Protein AF-A0A382KQ34-F1 (afdb_monomer_lite)

pLDDT: mean 84.96, std 14.39, range [39.31, 95.5]

Secondary structure (DSSP, 8-state):
--HHHHHHHHEETTTTEEPEEEEEE-TTSPEEEEEEEEPSS-TTSSEEEEEE-PBPTTT-PBPPHHHHHTTTTTTT--HHHHHHHTT---HHHHS------------

Sequence (107 aa):
MHKLVVEKGQHCSEHKRDEKLYPITIGFGRAGIARVCKLNADPPYDKELIPIYMECTECNLFLGGKEEDFADILDGVCLKCFRESIGQTDIWYDIPPIKTTTKKEVN

Radius of gyration: 20.35 Å; chains: 1; bounding box: 39×21×70 Å

Organism: NCBI:txid408172

Foldseek 3Di:
DDPVLLVVQQQDPVVRDGADKDWDDDDPRDIFIWGWDQCPDDPPVRIDTHTRFQAAPPPRHTEDPVCVVCCVVQVSHHPVVSCVVVVVDDPCVVPPPDPPPPPPPDD

Structure (mmCIF, N/CA/C/O backbone):
data_AF-A0A382KQ34-F1
#
_entry.id   AF-A0A382KQ34-F1
#
loop_
_atom_site.group_PDB
_atom_site.id
_atom_site.type_symbol
_atom_site.label_atom_id
_atom_site.label_alt_id
_atom_site.label_comp_id
_atom_site.label_asym_id
_atom_site.label_entity_id
_atom_site.label_seq_id
_atom_site.pdbx_PDB_ins_code
_atom_site.Cartn_x
_atom_site.Cartn_y
_atom_site.Cartn_z
_atom_site.occupancy
_atom_site.B_iso_or_equiv
_atom_site.auth_seq_id
_atom_site.auth_comp_id
_atom_site.auth_asym_id
_atom_site.auth_atom_id
_atom_site.pdbx_PDB_model_num
ATOM 1 N N . MET A 1 1 ? -4.076 -9.656 -1.817 1.00 73.75 1 MET A N 1
ATOM 2 C CA . MET A 1 1 ? -3.973 -8.434 -2.643 1.00 73.75 1 MET A CA 1
ATOM 3 C C . MET A 1 1 ? -5.309 -8.167 -3.295 1.00 73.75 1 MET A C 1
ATOM 5 O O . MET A 1 1 ? -5.831 -9.055 -3.960 1.00 73.75 1 MET A O 1
ATOM 9 N N . HIS A 1 2 ? -5.858 -6.975 -3.077 1.00 85.12 2 HIS A N 1
ATOM 10 C CA . HIS A 1 2 ? -7.161 -6.579 -3.609 1.00 85.12 2 HIS A CA 1
ATOM 11 C C . HIS A 1 2 ? -7.089 -6.318 -5.120 1.00 85.12 2 HIS A C 1
ATOM 13 O O . HIS A 1 2 ? -6.186 -5.619 -5.584 1.00 85.12 2 HIS A O 1
ATOM 19 N N . LYS A 1 3 ? -8.018 -6.885 -5.902 1.00 88.50 3 LYS A N 1
ATOM 20 C CA . LYS A 1 3 ? -7.964 -6.862 -7.376 1.00 88.50 3 LYS A CA 1
ATOM 21 C C . LYS A 1 3 ? -7.984 -5.438 -7.935 1.00 88.50 3 LYS A C 1
ATOM 23 O O . LYS A 1 3 ? -7.199 -5.131 -8.824 1.00 88.50 3 LYS A O 1
ATOM 28 N N . LEU A 1 4 ? -8.819 -4.565 -7.369 1.00 88.19 4 LEU A N 1
ATOM 29 C CA . LEU A 1 4 ? -8.961 -3.179 -7.828 1.00 88.19 4 LEU A CA 1
ATOM 30 C C . LEU A 1 4 ? -7.673 -2.375 -7.631 1.00 88.19 4 LEU A C 1
ATOM 32 O O . LEU A 1 4 ? -7.317 -1.551 -8.470 1.00 88.19 4 LEU A O 1
ATOM 36 N N . VAL A 1 5 ? -6.959 -2.623 -6.532 1.00 90.94 5 VAL A N 1
ATOM 37 C CA . VAL A 1 5 ? -5.676 -1.968 -6.241 1.00 90.94 5 VAL A CA 1
ATOM 38 C C . VAL A 1 5 ? -4.611 -2.429 -7.228 1.00 90.94 5 VAL A C 1
ATOM 40 O O . VAL A 1 5 ? -3.846 -1.613 -7.730 1.00 90.94 5 VAL A O 1
ATOM 43 N N . VAL A 1 6 ? -4.592 -3.722 -7.557 1.00 91.94 6 VAL A N 1
ATOM 44 C CA . VAL A 1 6 ? -3.662 -4.281 -8.545 1.00 91.94 6 VAL A CA 1
ATOM 45 C C . VAL A 1 6 ? -3.932 -3.714 -9.936 1.00 91.94 6 VAL A C 1
ATOM 47 O O . VAL A 1 6 ? -2.991 -3.292 -10.599 1.00 91.94 6 VAL A O 1
ATOM 50 N N . GLU A 1 7 ? -5.196 -3.644 -10.357 1.00 92.25 7 GLU A N 1
ATOM 51 C CA . GLU A 1 7 ? -5.593 -3.068 -11.648 1.00 92.25 7 GLU A CA 1
ATOM 52 C C . GLU A 1 7 ? -5.196 -1.586 -11.747 1.00 92.25 7 GLU A C 1
ATOM 54 O O . GLU A 1 7 ? -4.570 -1.179 -12.724 1.00 92.25 7 GLU A O 1
ATOM 59 N N . LYS A 1 8 ? -5.467 -0.784 -10.707 1.00 90.69 8 LYS A N 1
ATOM 60 C CA . LYS A 1 8 ? -5.049 0.629 -10.650 1.00 90.69 8 LYS A CA 1
ATOM 61 C C . LYS A 1 8 ? -3.528 0.790 -10.611 1.00 90.69 8 LYS A C 1
ATOM 63 O O . LYS A 1 8 ? -2.980 1.655 -11.288 1.00 90.69 8 LYS A O 1
ATOM 68 N N . GLY A 1 9 ? -2.845 -0.037 -9.823 1.00 91.31 9 GLY A N 1
ATOM 69 C CA . GLY A 1 9 ? -1.395 0.004 -9.658 1.00 91.31 9 GLY A CA 1
ATOM 70 C C . GLY A 1 9 ? -0.635 -0.460 -10.898 1.00 91.31 9 GLY A C 1
ATOM 71 O O . GLY A 1 9 ? 0.488 -0.010 -11.120 1.00 91.31 9 GLY A O 1
ATOM 72 N N . GLN A 1 10 ? -1.237 -1.315 -11.730 1.00 94.50 10 GLN A N 1
ATOM 73 C CA . GLN A 1 10 ? -0.633 -1.817 -12.964 1.00 94.50 10 GLN A CA 1
ATOM 74 C C . GLN A 1 10 ? -0.311 -0.689 -13.952 1.00 94.50 10 GLN A C 1
ATOM 76 O O . GLN A 1 10 ? 0.704 -0.748 -14.652 1.00 94.50 10 GLN A O 1
ATOM 81 N N . HIS A 1 11 ? -1.143 0.350 -13.981 1.00 93.50 11 HIS A N 1
ATOM 82 C CA . HIS A 1 11 ? -0.936 1.498 -14.844 1.00 93.50 11 HIS A CA 1
ATOM 83 C C . HIS A 1 11 ? 0.235 2.359 -14.357 1.00 93.50 11 HIS A C 1
ATOM 85 O O . HIS A 1 11 ? 0.245 2.849 -13.226 1.00 93.50 11 HIS A O 1
ATOM 91 N N . CYS A 1 12 ? 1.228 2.584 -15.216 1.00 91.69 12 CYS A N 1
ATOM 92 C CA . CYS A 1 12 ? 2.344 3.478 -14.926 1.00 91.69 12 CYS A CA 1
ATOM 93 C C . CYS A 1 12 ? 2.084 4.869 -15.519 1.00 91.69 12 CYS A C 1
ATOM 95 O O . CYS A 1 12 ? 1.960 5.004 -16.735 1.00 91.69 12 CYS A O 1
ATOM 97 N N . SER A 1 13 ? 2.066 5.908 -14.677 1.00 89.25 13 SER A N 1
ATOM 98 C CA . SER A 1 13 ? 1.897 7.307 -15.105 1.00 89.25 13 SER A CA 1
ATOM 99 C C . SER A 1 13 ? 3.020 7.790 -16.026 1.00 89.25 13 SER A C 1
ATOM 101 O O . SER A 1 13 ? 2.757 8.508 -16.989 1.00 89.25 13 SER A O 1
ATOM 103 N N . GLU A 1 14 ? 4.255 7.352 -15.768 1.00 88.00 14 GLU A N 1
ATOM 104 C CA . GLU A 1 14 ? 5.440 7.752 -16.535 1.00 88.00 14 GLU A CA 1
ATOM 105 C C . GLU A 1 14 ? 5.417 7.169 -17.954 1.00 88.00 14 GLU A C 1
ATOM 107 O O . GLU A 1 14 ? 5.650 7.873 -18.936 1.00 88.00 14 GLU A O 1
ATOM 112 N N . HIS A 1 15 ? 5.069 5.883 -18.078 1.00 88.50 15 HIS A N 1
ATOM 113 C CA . HIS A 1 15 ? 5.019 5.178 -19.363 1.00 88.50 15 HIS A CA 1
ATOM 114 C C . HIS A 1 15 ? 3.658 5.264 -20.066 1.00 88.50 15 HIS A C 1
ATOM 116 O O . HIS A 1 15 ? 3.550 4.865 -21.227 1.00 88.50 15 HIS A O 1
ATOM 122 N N . LYS A 1 16 ? 2.627 5.775 -19.378 1.00 91.25 16 LYS A N 1
ATOM 123 C CA . LYS A 1 16 ? 1.239 5.921 -19.855 1.00 91.25 16 LYS A CA 1
ATOM 124 C C . LYS A 1 16 ? 0.652 4.626 -20.421 1.00 91.25 16 LYS A C 1
ATOM 126 O O . LYS A 1 16 ? -0.059 4.634 -21.425 1.00 91.25 16 LYS A O 1
ATOM 131 N N . ARG A 1 17 ? 0.983 3.499 -19.794 1.00 91.38 17 ARG A N 1
ATOM 132 C CA . ARG A 1 17 ? 0.535 2.160 -20.188 1.00 91.38 17 ARG A CA 1
ATOM 133 C C . ARG A 1 17 ? 0.525 1.221 -18.992 1.00 91.38 17 ARG A C 1
ATOM 135 O O . ARG A 1 17 ? 1.150 1.498 -17.966 1.00 91.38 17 ARG A O 1
ATOM 142 N N . ASP A 1 18 ? -0.129 0.088 -19.179 1.00 92.88 18 ASP A N 1
ATOM 143 C CA . ASP A 1 18 ? -0.175 -0.974 -18.186 1.00 92.88 18 ASP A CA 1
ATOM 144 C C . ASP A 1 18 ? 1.104 -1.803 -18.265 1.00 92.88 18 ASP A C 1
ATOM 146 O O . ASP A 1 18 ? 1.450 -2.364 -19.310 1.00 92.88 18 ASP A O 1
ATOM 150 N N . GLU A 1 19 ? 1.834 -1.847 -17.157 1.00 94.31 19 GLU A N 1
ATOM 151 C CA . GLU A 1 19 ? 3.091 -2.575 -17.066 1.00 94.31 19 GLU A CA 1
ATOM 152 C C . GLU A 1 19 ? 2.865 -4.033 -16.648 1.00 94.31 19 GLU A C 1
ATOM 154 O O . GLU A 1 19 ? 1.779 -4.452 -16.232 1.00 94.31 19 GLU A O 1
ATOM 159 N N . LYS A 1 20 ? 3.910 -4.853 -16.783 1.00 94.00 20 LYS A N 1
ATOM 160 C CA . LYS A 1 20 ? 3.848 -6.253 -16.351 1.00 94.00 20 LYS A CA 1
ATOM 161 C C . LYS A 1 20 ? 3.890 -6.346 -14.831 1.00 94.00 20 LYS A C 1
ATOM 163 O O . LYS A 1 20 ? 4.694 -5.677 -14.183 1.00 94.00 20 LYS A O 1
ATOM 168 N N . LEU A 1 21 ? 3.070 -7.239 -14.288 1.00 95.38 21 LEU A N 1
ATOM 169 C CA . LEU A 1 21 ? 3.022 -7.544 -12.864 1.00 95.38 21 LEU A CA 1
ATOM 170 C C . LEU A 1 21 ? 3.916 -8.740 -12.535 1.00 95.38 21 LEU A C 1
ATOM 172 O O . LEU A 1 21 ? 3.938 -9.727 -13.270 1.00 95.38 21 LEU A O 1
ATOM 176 N N . TYR A 1 22 ? 4.627 -8.651 -11.417 1.00 94.19 22 TYR A N 1
ATOM 177 C CA . TYR A 1 22 ? 5.498 -9.696 -10.897 1.00 94.19 22 TYR A CA 1
ATOM 178 C C . TYR A 1 22 ? 5.226 -9.925 -9.409 1.00 94.19 22 TYR A C 1
ATOM 180 O O . TYR A 1 22 ? 5.061 -8.957 -8.661 1.00 94.19 22 TYR A O 1
ATOM 188 N N . PRO A 1 23 ? 5.196 -11.188 -8.952 1.00 93.62 23 PRO A N 1
ATOM 189 C CA . PRO A 1 23 ? 5.179 -11.473 -7.528 1.00 93.62 23 PRO A CA 1
ATOM 190 C C . PRO A 1 23 ? 6.513 -11.043 -6.906 1.00 93.62 23 PRO A C 1
ATOM 192 O O . PRO A 1 23 ? 7.579 -11.287 -7.473 1.00 93.62 23 PRO A O 1
ATOM 195 N N . ILE A 1 24 ? 6.455 -10.414 -5.736 1.00 93.94 24 ILE A N 1
ATOM 196 C CA . ILE A 1 24 ? 7.634 -9.976 -4.984 1.00 93.94 24 ILE A CA 1
ATOM 197 C C . ILE A 1 24 ? 7.456 -10.288 -3.500 1.00 93.94 24 ILE A C 1
ATOM 199 O O . ILE A 1 24 ? 6.352 -10.205 -2.968 1.00 93.94 24 ILE A O 1
ATOM 203 N N . THR A 1 25 ? 8.556 -10.596 -2.820 1.00 93.06 25 THR A N 1
ATOM 204 C CA . THR A 1 25 ? 8.608 -10.687 -1.359 1.00 93.06 25 THR A CA 1
ATOM 205 C C . THR A 1 25 ? 9.721 -9.772 -0.869 1.00 93.06 25 THR A C 1
ATOM 207 O O . THR A 1 25 ? 10.871 -9.925 -1.278 1.00 93.06 25 THR A O 1
ATOM 210 N N . ILE A 1 26 ? 9.381 -8.800 -0.022 1.00 88.38 26 ILE A N 1
ATOM 211 C CA . ILE A 1 26 ? 10.336 -7.816 0.502 1.00 88.38 26 ILE A CA 1
ATOM 212 C C . ILE A 1 26 ? 10.706 -8.213 1.931 1.00 88.38 26 ILE A C 1
ATOM 214 O O . ILE A 1 26 ? 9.865 -8.196 2.831 1.00 88.38 26 ILE A O 1
ATOM 218 N N . GLY A 1 27 ? 11.971 -8.586 2.140 1.00 89.50 27 GL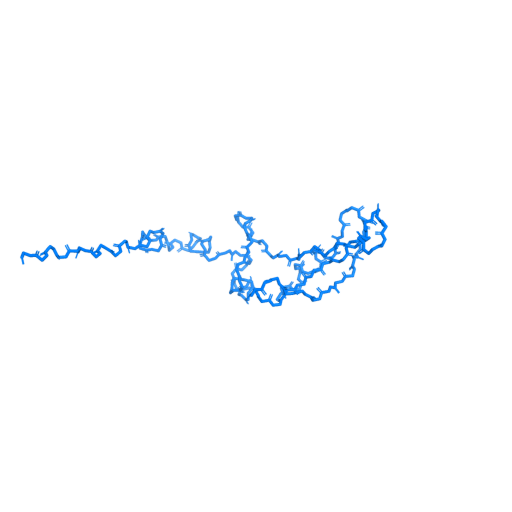Y A N 1
ATOM 219 C CA . GLY A 1 27 ? 12.466 -9.061 3.434 1.00 89.50 27 GLY A CA 1
ATOM 220 C C . GLY A 1 27 ? 11.684 -10.277 3.944 1.00 89.50 27 GLY A C 1
ATOM 221 O O . GLY A 1 27 ? 11.496 -11.248 3.218 1.00 89.50 27 GLY A O 1
ATOM 222 N N . PHE A 1 28 ? 11.211 -10.201 5.192 1.00 87.56 28 PHE A N 1
ATOM 223 C CA . PHE A 1 28 ? 10.341 -11.208 5.823 1.00 87.56 28 PHE A CA 1
ATOM 224 C C . PHE A 1 28 ? 8.843 -10.883 5.684 1.00 87.56 28 PHE A C 1
ATOM 226 O O . PHE A 1 28 ? 8.011 -11.462 6.383 1.00 87.56 28 PHE A O 1
ATOM 233 N N . GLY A 1 29 ? 8.496 -9.917 4.828 1.00 82.56 29 GLY A N 1
ATOM 234 C CA . GLY A 1 29 ? 7.113 -9.574 4.526 1.00 82.56 29 GLY A CA 1
ATOM 235 C C . GLY A 1 29 ? 6.389 -10.692 3.777 1.00 82.56 29 GLY A C 1
ATOM 236 O O . GLY A 1 29 ? 6.985 -11.668 3.322 1.00 82.56 29 GLY A O 1
ATOM 237 N N . ARG A 1 30 ? 5.072 -10.544 3.628 1.00 86.00 30 ARG A N 1
ATOM 238 C CA . ARG A 1 30 ? 4.273 -11.456 2.801 1.00 86.00 30 ARG A CA 1
ATOM 239 C C . ARG A 1 30 ? 4.533 -11.238 1.309 1.00 86.00 30 ARG A C 1
ATOM 241 O O . ARG A 1 30 ? 5.045 -10.194 0.908 1.00 86.00 30 ARG A O 1
ATOM 248 N N . ALA A 1 31 ? 4.119 -12.206 0.493 1.00 90.19 31 ALA A N 1
ATOM 249 C CA . ALA A 1 31 ? 4.124 -12.051 -0.956 1.00 90.19 31 ALA A CA 1
ATOM 250 C C . ALA A 1 31 ? 3.168 -10.920 -1.374 1.00 90.19 31 ALA A C 1
ATOM 252 O O . ALA A 1 31 ? 1.987 -10.923 -1.021 1.00 90.19 31 ALA A O 1
ATOM 253 N N . GLY A 1 32 ? 3.702 -9.964 -2.123 1.00 90.50 32 GLY A N 1
ATOM 254 C CA . GLY A 1 32 ? 2.985 -8.866 -2.751 1.00 90.50 32 GLY A CA 1
ATOM 255 C C . GLY A 1 32 ? 3.102 -8.926 -4.271 1.00 90.50 32 GLY A C 1
ATOM 256 O O . GLY A 1 32 ? 3.620 -9.884 -4.851 1.00 90.50 32 GLY A O 1
ATOM 257 N N . ILE A 1 33 ? 2.613 -7.877 -4.922 1.00 94.06 33 ILE A N 1
ATOM 258 C CA . ILE A 1 33 ? 2.694 -7.706 -6.371 1.00 94.06 33 ILE A CA 1
ATOM 259 C C . ILE A 1 33 ? 3.426 -6.395 -6.638 1.00 94.06 33 ILE A C 1
ATOM 261 O O . ILE A 1 33 ? 3.136 -5.382 -6.007 1.00 94.06 33 ILE A O 1
ATOM 265 N N . ALA A 1 34 ? 4.367 -6.413 -7.573 1.00 95.25 34 ALA A N 1
ATOM 266 C CA . ALA A 1 34 ? 5.027 -5.226 -8.089 1.00 95.25 34 ALA A CA 1
ATOM 267 C C . ALA A 1 34 ? 4.760 -5.080 -9.584 1.00 95.25 34 ALA A C 1
ATOM 269 O O . ALA A 1 34 ? 4.680 -6.072 -10.311 1.00 95.25 34 ALA A O 1
ATOM 270 N N . ARG A 1 35 ? 4.671 -3.840 -10.055 1.00 95.50 35 ARG A N 1
ATOM 271 C CA . ARG A 1 35 ? 4.770 -3.531 -11.484 1.00 95.50 35 ARG A CA 1
ATOM 272 C C . ARG A 1 35 ? 6.236 -3.388 -11.874 1.00 95.50 35 ARG A C 1
ATOM 274 O O . ARG A 1 35 ? 7.038 -2.888 -11.087 1.00 95.50 35 ARG A O 1
ATOM 281 N N . VAL A 1 36 ? 6.581 -3.799 -13.087 1.00 95.12 36 VAL A N 1
ATOM 282 C CA . VAL A 1 36 ? 7.934 -3.646 -13.631 1.00 95.12 36 VAL A CA 1
ATOM 283 C C . VAL A 1 36 ? 7.970 -2.473 -14.591 1.00 95.12 36 VAL A C 1
ATOM 285 O O . VAL A 1 36 ? 7.414 -2.547 -15.682 1.00 95.12 36 VAL A O 1
ATOM 288 N N . CYS A 1 37 ? 8.664 -1.414 -14.198 1.00 93.06 37 CYS A N 1
ATOM 289 C CA . CYS A 1 37 ? 8.899 -0.240 -15.024 1.00 93.06 37 CYS A CA 1
ATOM 290 C C . CYS A 1 37 ? 10.240 -0.372 -15.746 1.00 93.06 37 CYS A C 1
ATOM 292 O O . CYS A 1 37 ? 11.252 -0.698 -15.123 1.00 93.06 37 CYS A O 1
ATOM 294 N N . LYS A 1 38 ? 10.260 -0.111 -17.058 1.00 91.62 38 LYS A N 1
ATOM 295 C CA . LYS A 1 38 ? 11.511 -0.061 -17.822 1.00 91.62 38 LYS A CA 1
ATOM 296 C C . LYS A 1 38 ? 12.125 1.333 -17.709 1.00 91.62 38 LYS A C 1
ATOM 298 O O . LYS A 1 38 ? 11.503 2.299 -18.122 1.00 91.62 38 LYS A O 1
ATOM 303 N N . LEU A 1 39 ? 13.338 1.430 -17.188 1.00 89.69 39 LEU A N 1
ATOM 304 C CA . LEU A 1 39 ? 14.073 2.684 -17.053 1.00 89.69 39 LEU A CA 1
ATOM 305 C C . LEU A 1 39 ? 14.923 2.968 -18.298 1.00 89.69 39 LEU A C 1
ATOM 307 O O . LEU A 1 39 ? 15.271 2.063 -19.059 1.00 89.69 39 LEU A O 1
ATOM 311 N N . ASN A 1 40 ? 15.301 4.234 -18.486 1.00 89.81 40 ASN A N 1
ATOM 312 C CA . ASN A 1 40 ? 16.272 4.645 -19.503 1.00 89.81 40 ASN A CA 1
ATOM 313 C C . ASN A 1 40 ? 17.715 4.453 -18.994 1.00 89.81 40 ASN A C 1
ATOM 315 O O . ASN A 1 40 ? 18.473 5.412 -18.872 1.00 89.81 40 ASN A O 1
ATOM 319 N N . ALA A 1 41 ? 18.052 3.220 -18.623 1.00 91.94 41 ALA A N 1
ATOM 320 C CA . ALA A 1 41 ? 19.362 2.823 -18.119 1.00 91.94 41 ALA A CA 1
ATOM 321 C C . ALA A 1 41 ? 19.858 1.575 -18.859 1.00 91.94 41 ALA A C 1
ATOM 323 O O . ALA A 1 41 ? 19.069 0.850 -19.470 1.00 91.94 41 ALA A O 1
ATOM 324 N N . ASP A 1 42 ? 21.163 1.321 -18.793 1.00 92.81 42 ASP A N 1
ATOM 325 C CA . ASP A 1 42 ? 21.749 0.127 -19.393 1.00 92.81 42 ASP A CA 1
ATOM 326 C C . ASP A 1 42 ? 21.454 -1.128 -18.548 1.00 92.81 42 ASP A C 1
ATOM 328 O O . ASP A 1 42 ? 21.482 -1.076 -17.310 1.00 92.81 42 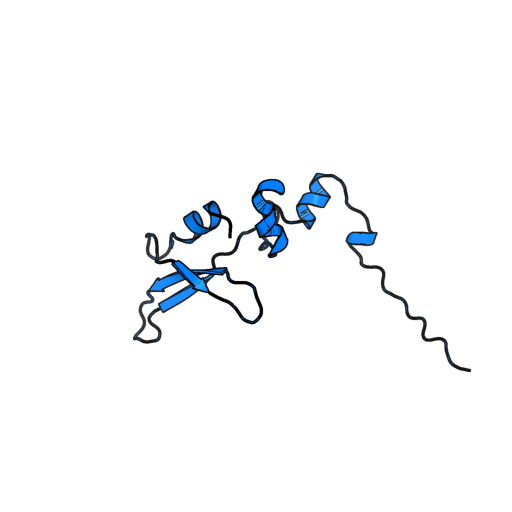ASP A O 1
ATOM 332 N N . PRO A 1 43 ? 21.204 -2.288 -19.185 1.00 92.44 43 PRO A N 1
ATOM 333 C CA . PRO A 1 43 ? 21.089 -3.558 -18.480 1.00 92.44 43 PRO A CA 1
ATOM 334 C C . PRO A 1 43 ? 22.326 -3.846 -17.605 1.00 92.44 43 PRO A C 1
ATOM 336 O O . PRO A 1 43 ? 23.451 -3.579 -18.031 1.00 92.44 43 PRO A O 1
ATOM 339 N N . PRO A 1 44 ? 22.155 -4.438 -16.406 1.00 90.38 44 PRO A N 1
ATOM 340 C CA . PRO A 1 44 ? 20.920 -5.014 -15.861 1.00 90.38 44 PRO A CA 1
ATOM 341 C C . PRO A 1 44 ? 20.039 -4.031 -15.066 1.00 90.38 44 PRO A C 1
ATOM 343 O O . PRO A 1 44 ? 19.099 -4.468 -14.406 1.00 90.38 44 PRO A O 1
ATOM 346 N N . TYR A 1 45 ? 20.329 -2.728 -15.099 1.00 89.88 45 TYR A N 1
ATOM 347 C CA . TYR A 1 45 ? 19.641 -1.707 -14.296 1.00 89.88 45 TYR A CA 1
ATOM 348 C C . TYR A 1 45 ? 18.469 -1.043 -15.035 1.00 89.88 45 TYR A C 1
ATOM 350 O O . TYR A 1 45 ? 17.908 -0.055 -14.570 1.00 89.88 45 TYR A O 1
ATOM 358 N N . ASP A 1 46 ? 18.073 -1.593 -16.185 1.00 93.50 46 ASP A N 1
ATOM 359 C CA . ASP A 1 46 ? 17.009 -1.076 -17.049 1.00 93.50 46 ASP A CA 1
ATOM 360 C C . ASP A 1 46 ? 15.596 -1.352 -16.511 1.00 93.50 46 ASP A C 1
ATOM 362 O O . ASP A 1 46 ? 14.611 -1.050 -17.186 1.00 93.50 46 ASP A O 1
ATOM 366 N N . LYS A 1 47 ? 15.463 -1.961 -15.327 1.00 92.56 47 LYS A N 1
ATOM 367 C CA . LYS A 1 47 ? 14.181 -2.385 -14.754 1.00 92.56 47 LYS A CA 1
ATOM 368 C C . LYS A 1 47 ? 14.090 -2.048 -13.280 1.00 92.56 47 LYS A C 1
ATOM 370 O O . LYS A 1 47 ? 14.972 -2.392 -12.499 1.00 92.56 47 LYS A O 1
ATOM 375 N N . GLU A 1 48 ? 12.952 -1.492 -12.903 1.00 92.94 48 GLU A N 1
ATOM 376 C CA . GLU A 1 48 ? 12.593 -1.216 -11.521 1.00 92.94 48 GLU A CA 1
ATOM 377 C C . GLU A 1 48 ? 11.305 -1.954 -11.160 1.00 92.94 48 GLU A C 1
ATOM 379 O O . GLU A 1 48 ? 10.312 -1.894 -11.890 1.00 92.94 48 GLU A O 1
ATOM 384 N N . LEU A 1 49 ? 11.327 -2.670 -10.034 1.00 93.69 49 LEU A N 1
ATOM 385 C CA . LEU A 1 49 ? 10.136 -3.280 -9.457 1.00 93.69 49 LEU A CA 1
ATOM 386 C C . LEU A 1 49 ? 9.527 -2.295 -8.467 1.00 93.69 49 LEU A C 1
ATOM 388 O O . LEU A 1 49 ? 10.099 -2.053 -7.408 1.00 93.69 49 LEU A O 1
ATOM 392 N N . ILE A 1 50 ? 8.355 -1.765 -8.800 1.00 93.81 50 ILE A N 1
ATOM 393 C CA . ILE A 1 50 ? 7.613 -0.845 -7.940 1.00 93.81 50 ILE A CA 1
ATOM 394 C C . ILE A 1 50 ? 6.489 -1.639 -7.264 1.00 93.81 50 ILE A C 1
ATOM 396 O O . ILE A 1 50 ? 5.566 -2.080 -7.958 1.00 93.81 50 ILE A O 1
ATOM 400 N N . PRO A 1 51 ? 6.548 -1.863 -5.939 1.00 93.62 51 PRO A N 1
ATOM 401 C CA . PRO A 1 51 ? 5.495 -2.563 -5.213 1.00 93.62 51 PRO A CA 1
ATOM 402 C C . PRO A 1 51 ? 4.161 -1.824 -5.308 1.00 93.62 51 PRO A C 1
ATOM 404 O O . PRO A 1 51 ? 4.112 -0.597 -5.253 1.00 93.62 51 PRO A O 1
ATOM 407 N N . ILE A 1 52 ? 3.080 -2.585 -5.430 1.00 94.25 52 ILE A N 1
ATOM 408 C CA . ILE A 1 52 ? 1.715 -2.075 -5.376 1.00 94.25 52 ILE A CA 1
ATOM 409 C C . ILE A 1 52 ? 1.191 -2.372 -3.974 1.00 94.25 52 ILE A C 1
ATOM 411 O O . ILE A 1 52 ? 0.981 -3.536 -3.633 1.00 94.25 52 ILE A O 1
ATOM 415 N N . TYR A 1 53 ? 0.987 -1.328 -3.179 1.00 92.38 53 TYR A N 1
ATOM 416 C CA . TYR A 1 53 ? 0.380 -1.412 -1.853 1.00 92.38 53 TYR A CA 1
ATOM 417 C C . TYR A 1 53 ? -1.019 -0.808 -1.871 1.00 92.38 53 TYR A C 1
ATOM 419 O O . TYR A 1 53 ? -1.322 0.044 -2.707 1.00 92.38 53 TYR A O 1
ATOM 427 N N . MET A 1 54 ? -1.871 -1.255 -0.954 1.00 92.12 54 MET A N 1
ATOM 428 C CA . MET A 1 54 ? -3.165 -0.625 -0.737 1.00 92.12 54 MET A CA 1
ATOM 429 C C . MET A 1 54 ? -3.032 0.499 0.287 1.00 92.12 54 MET A C 1
ATOM 431 O O . MET A 1 54 ? -2.409 0.321 1.331 1.00 92.12 54 MET A O 1
ATOM 435 N N . GLU A 1 55 ? -3.633 1.645 -0.001 1.00 94.06 55 GLU A N 1
ATOM 436 C CA . GLU A 1 55 ? -3.696 2.788 0.911 1.00 94.06 55 GLU A CA 1
ATOM 437 C C . GLU A 1 55 ? -5.062 2.842 1.598 1.00 94.06 55 GLU A C 1
ATOM 439 O O . GLU A 1 55 ? -6.081 2.481 1.007 1.00 94.06 55 GLU A O 1
ATOM 444 N N . CYS A 1 56 ? -5.070 3.305 2.847 1.00 94.94 56 CYS A N 1
ATOM 445 C CA . CYS A 1 56 ? -6.279 3.641 3.581 1.00 94.94 56 CYS A CA 1
ATOM 446 C C . CYS A 1 56 ? -6.994 4.808 2.899 1.00 94.94 56 CYS A C 1
ATOM 448 O O . CYS A 1 56 ? -6.384 5.857 2.685 1.00 94.94 56 CYS A O 1
ATOM 450 N N . THR A 1 57 ? -8.290 4.657 2.639 1.00 93.44 57 THR A N 1
ATOM 451 C CA . THR A 1 57 ? -9.126 5.680 1.986 1.00 93.44 57 THR A CA 1
ATOM 452 C C . THR A 1 57 ? -9.295 6.966 2.806 1.00 93.44 57 THR A C 1
ATOM 454 O O . THR A 1 57 ? -9.575 8.011 2.228 1.00 93.44 57 THR A O 1
ATOM 457 N N . GLU A 1 58 ? -9.064 6.916 4.123 1.00 94.81 58 GLU A N 1
ATOM 458 C CA . GLU A 1 58 ? -9.214 8.064 5.032 1.00 94.81 58 GLU A CA 1
ATOM 459 C C . GLU A 1 58 ? -7.884 8.769 5.339 1.00 94.81 58 GLU A C 1
ATOM 461 O O . GLU A 1 58 ? -7.766 9.988 5.222 1.00 94.81 58 GLU A O 1
ATOM 466 N N . CYS A 1 59 ? -6.855 8.016 5.747 1.00 94.25 59 CYS A N 1
ATOM 467 C CA . CYS A 1 59 ? -5.587 8.598 6.207 1.00 94.25 59 CYS A CA 1
ATOM 468 C C . CYS A 1 59 ? -4.426 8.483 5.209 1.00 94.25 59 CYS A C 1
ATOM 470 O O . CYS A 1 59 ? -3.341 8.982 5.502 1.00 94.25 59 CYS A O 1
ATOM 472 N N . ASN A 1 60 ? -4.634 7.849 4.049 1.00 93.50 60 ASN A N 1
ATOM 473 C CA . ASN A 1 60 ? -3.632 7.640 2.991 1.00 93.50 60 ASN A CA 1
ATOM 474 C C . ASN A 1 60 ? -2.365 6.881 3.441 1.00 93.50 60 ASN A C 1
ATOM 476 O O . ASN A 1 60 ? -1.340 6.901 2.764 1.00 93.50 60 ASN A O 1
ATOM 480 N N . LEU A 1 61 ? -2.407 6.211 4.597 1.00 94.12 61 LEU A N 1
ATOM 481 C CA . LEU A 1 61 ? -1.342 5.309 5.036 1.00 94.12 61 LEU A CA 1
ATOM 482 C C . LEU A 1 61 ? -1.545 3.923 4.429 1.00 94.12 61 LEU A C 1
ATOM 484 O O . LEU A 1 61 ? -2.679 3.476 4.267 1.00 94.12 61 LEU A O 1
ATOM 488 N N . PHE A 1 62 ? -0.450 3.221 4.141 1.00 92.50 62 PHE A N 1
ATOM 489 C CA . PHE A 1 62 ? -0.519 1.858 3.620 1.00 92.50 62 PHE A CA 1
ATOM 490 C C . PHE A 1 62 ? -1.136 0.890 4.629 1.00 92.50 62 PHE A C 1
ATOM 492 O O . PHE A 1 62 ? -0.803 0.912 5.817 1.00 92.50 62 PHE A O 1
ATOM 499 N N . LEU A 1 63 ? -2.010 0.023 4.127 1.00 92.31 63 LEU A N 1
ATOM 500 C CA . LEU A 1 63 ? -2.679 -1.000 4.909 1.00 92.31 63 LEU A CA 1
ATOM 501 C C . LEU A 1 63 ? -1.711 -2.130 5.275 1.00 92.31 63 LEU A C 1
ATOM 503 O O . LEU A 1 63 ? -0.908 -2.606 4.472 1.00 92.31 63 LEU A O 1
ATOM 507 N N . GLY A 1 64 ? -1.809 -2.598 6.516 1.00 89.44 64 GLY A N 1
ATOM 508 C CA . GLY A 1 64 ? -1.141 -3.814 6.956 1.00 89.44 64 GLY A CA 1
ATOM 509 C C . GLY A 1 64 ? -1.769 -5.064 6.338 1.00 89.44 64 GLY A C 1
ATOM 510 O O . GLY A 1 64 ? -2.890 -5.047 5.838 1.00 89.44 64 GLY A O 1
ATOM 511 N N . GLY A 1 65 ? -1.089 -6.209 6.446 1.00 88.31 65 GLY A N 1
ATOM 512 C CA . GLY A 1 65 ? -1.556 -7.434 5.788 1.00 88.31 65 GLY A CA 1
ATOM 513 C C . GLY A 1 65 ? -2.988 -7.849 6.157 1.00 88.31 65 GLY A C 1
ATOM 514 O O . GLY A 1 65 ? -3.773 -8.172 5.274 1.00 88.31 65 GLY A O 1
ATOM 515 N N . LYS A 1 66 ? -3.353 -7.757 7.443 1.00 90.12 66 LYS A N 1
ATOM 516 C CA . LYS A 1 66 ? -4.723 -8.047 7.901 1.00 90.12 66 LYS A CA 1
ATOM 517 C C . LYS A 1 66 ? -5.739 -7.013 7.416 1.00 90.12 66 LYS A C 1
ATOM 519 O O . LYS A 1 66 ? -6.869 -7.375 7.131 1.00 90.12 66 LYS A O 1
ATOM 524 N N . GLU A 1 67 ? -5.351 -5.745 7.351 1.00 92.94 67 GLU A N 1
ATOM 525 C CA . GLU A 1 67 ? -6.226 -4.670 6.871 1.00 92.94 67 GLU A CA 1
ATOM 526 C C . GLU A 1 67 ? -6.535 -4.858 5.388 1.00 92.94 67 GLU A C 1
ATOM 528 O O . GLU A 1 67 ? -7.689 -4.786 4.990 1.00 92.94 67 GLU A O 1
ATOM 533 N N . GLU A 1 68 ? -5.525 -5.216 4.595 1.00 90.75 68 GLU A N 1
ATOM 534 C CA . GLU A 1 68 ? -5.699 -5.580 3.189 1.00 90.75 68 GLU A CA 1
ATOM 535 C C . GLU A 1 68 ? -6.564 -6.840 3.006 1.00 90.75 68 GLU A C 1
ATOM 537 O O . GLU A 1 68 ? -7.350 -6.904 2.064 1.00 90.75 68 GLU A O 1
ATOM 542 N N . ASP A 1 69 ? -6.438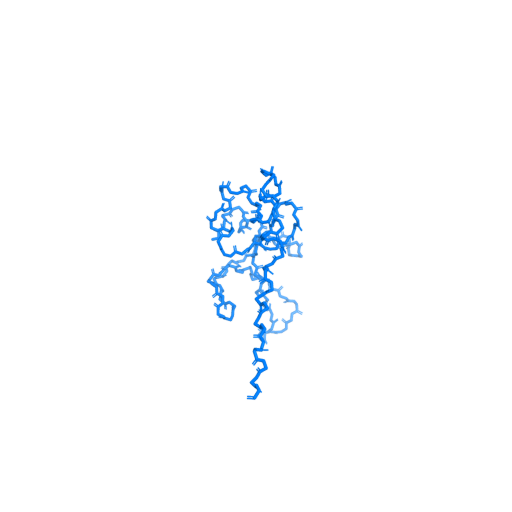 -7.845 3.884 1.00 90.56 69 ASP A N 1
ATOM 543 C CA . ASP A 1 69 ? -7.233 -9.084 3.809 1.00 90.56 69 ASP A CA 1
ATOM 544 C C . ASP A 1 69 ? -8.719 -8.842 4.119 1.00 90.56 69 ASP A C 1
ATOM 546 O O . ASP A 1 69 ? -9.584 -9.530 3.582 1.00 90.56 69 ASP A O 1
ATOM 550 N N . PHE A 1 70 ? -9.014 -7.850 4.962 1.00 91.62 70 PHE A N 1
ATOM 551 C CA . PHE A 1 70 ? -10.372 -7.441 5.316 1.00 91.62 70 PHE A CA 1
ATOM 552 C C . PHE A 1 70 ? -10.814 -6.154 4.617 1.00 91.62 70 PHE A C 1
ATOM 554 O O . PHE A 1 70 ? -11.825 -5.579 5.009 1.00 91.62 70 PHE A O 1
ATOM 561 N N . ALA A 1 71 ? -10.110 -5.708 3.575 1.00 91.19 71 ALA A N 1
ATOM 562 C CA . ALA A 1 71 ? -10.402 -4.441 2.912 1.00 91.19 71 ALA A CA 1
ATOM 563 C C . ALA A 1 71 ? -11.816 -4.385 2.310 1.00 91.19 71 ALA A C 1
ATOM 565 O O . ALA A 1 71 ? -12.420 -3.320 2.304 1.00 91.19 71 ALA A O 1
ATOM 566 N N . ASP A 1 72 ? -12.376 -5.521 1.877 1.00 89.88 72 ASP A N 1
ATOM 567 C CA . ASP A 1 72 ? -13.770 -5.608 1.410 1.00 89.88 72 ASP A CA 1
ATOM 568 C C . ASP A 1 72 ? -14.797 -5.342 2.525 1.00 89.88 72 ASP A C 1
ATOM 570 O O . ASP A 1 72 ? -15.904 -4.885 2.258 1.00 89.88 72 ASP A O 1
ATOM 574 N N . ILE A 1 73 ? -14.443 -5.647 3.777 1.00 92.44 73 ILE A N 1
ATOM 575 C CA . ILE A 1 73 ? -15.307 -5.468 4.955 1.00 92.44 73 ILE A CA 1
ATOM 576 C C . ILE A 1 73 ? -15.079 -4.091 5.581 1.00 92.44 73 ILE A C 1
ATOM 578 O O . ILE A 1 73 ? -1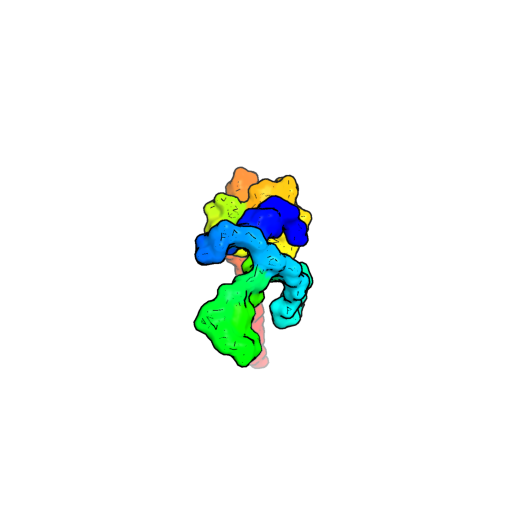6.020 -3.447 6.033 1.00 92.44 73 ILE A O 1
ATOM 582 N N . LEU A 1 74 ? -13.819 -3.658 5.617 1.00 90.94 74 LEU A N 1
ATOM 583 C CA . LEU A 1 74 ? -13.387 -2.378 6.167 1.00 90.94 74 LEU A CA 1
ATOM 584 C C . LEU A 1 74 ? -13.528 -1.230 5.158 1.00 90.94 74 LEU A C 1
ATOM 586 O O . LEU A 1 74 ? -13.067 -0.139 5.447 1.00 90.94 74 LEU A O 1
ATOM 590 N N . ASP A 1 75 ? -14.102 -1.457 3.974 1.00 90.06 75 ASP A N 1
ATOM 591 C CA . ASP A 1 75 ? -14.227 -0.453 2.902 1.00 90.06 75 ASP A CA 1
ATOM 592 C C . ASP A 1 75 ? -12.896 0.255 2.565 1.00 90.06 75 ASP A C 1
ATOM 594 O O . ASP A 1 75 ? -12.805 1.462 2.346 1.00 90.06 75 ASP A O 1
ATOM 598 N N . GLY A 1 76 ? -11.806 -0.514 2.594 1.00 90.44 76 GLY A N 1
ATOM 599 C CA . GLY A 1 76 ? -10.456 -0.008 2.366 1.00 90.44 76 GLY A CA 1
ATOM 600 C C . GLY A 1 76 ? -9.907 0.920 3.455 1.00 90.44 76 GLY A C 1
ATOM 601 O O . GLY A 1 76 ? -8.862 1.526 3.225 1.00 90.44 76 GLY A O 1
ATOM 602 N N . VAL A 1 77 ? -10.538 1.030 4.631 1.00 94.56 77 VAL A N 1
ATOM 603 C CA . VAL A 1 77 ? -9.984 1.791 5.761 1.00 94.56 77 VAL A CA 1
ATOM 604 C C . VAL A 1 77 ? -9.053 0.945 6.634 1.00 94.56 77 VAL A C 1
ATOM 606 O O . VAL A 1 77 ? -9.209 -0.269 6.778 1.00 94.56 77 VAL A O 1
ATOM 609 N N . CYS A 1 78 ? -8.073 1.592 7.267 1.00 94.12 78 CYS A N 1
ATOM 610 C CA . CYS A 1 78 ? -7.242 0.952 8.285 1.00 94.12 78 CYS A CA 1
ATOM 611 C C . CYS A 1 78 ? -8.022 0.768 9.597 1.00 94.12 78 CYS A C 1
ATOM 613 O O . CYS A 1 78 ? -9.004 1.465 9.865 1.00 94.12 78 CYS A O 1
ATOM 615 N N . LEU A 1 79 ? -7.564 -0.136 10.467 1.00 91.56 79 LEU A N 1
ATOM 616 C CA . LEU A 1 79 ? -8.229 -0.449 11.738 1.00 91.56 79 LEU A CA 1
ATOM 617 C C . LEU A 1 79 ? -8.348 0.772 12.650 1.00 91.56 79 LEU A C 1
ATOM 619 O O . LEU A 1 79 ? -9.306 0.871 13.415 1.00 91.56 79 LEU A O 1
ATOM 623 N N . LYS A 1 80 ? -7.386 1.698 12.575 1.00 90.88 80 LYS A N 1
ATOM 624 C CA . LYS A 1 80 ? -7.439 2.957 13.320 1.00 90.88 80 LYS A CA 1
ATOM 625 C C . LYS A 1 80 ? -8.631 3.808 12.865 1.00 90.88 80 LYS A C 1
ATOM 627 O O . LYS A 1 80 ? -9.497 4.105 13.680 1.00 90.88 80 LYS A O 1
ATOM 632 N N . CYS A 1 81 ? -8.708 4.128 11.572 1.00 92.38 81 CYS A N 1
ATOM 633 C CA . CYS A 1 81 ? -9.796 4.937 11.013 1.00 92.38 81 CYS A CA 1
ATOM 634 C C . CYS A 1 81 ? -11.158 4.246 11.165 1.00 92.38 81 CYS A C 1
ATOM 636 O O . CYS A 1 81 ? -12.151 4.893 11.489 1.00 92.38 81 CYS A O 1
ATOM 638 N N . PHE A 1 82 ? -11.207 2.917 11.029 1.00 92.19 82 PHE A N 1
ATOM 639 C CA . PHE A 1 82 ? -12.428 2.150 11.271 1.00 92.19 82 PHE A CA 1
ATOM 640 C C . PHE A 1 82 ? -12.947 2.337 12.700 1.00 92.19 82 PHE A C 1
ATOM 642 O O . PHE A 1 82 ? -14.122 2.636 12.898 1.00 92.19 82 PHE A O 1
ATOM 649 N N . ARG A 1 83 ? -12.073 2.217 13.706 1.00 89.25 83 ARG A N 1
ATOM 650 C CA . ARG A 1 83 ? -12.433 2.419 15.119 1.00 89.25 83 ARG A CA 1
ATOM 651 C C . ARG A 1 83 ? -12.936 3.827 15.396 1.00 89.25 83 ARG A C 1
ATOM 653 O O . ARG A 1 83 ? -13.929 3.980 16.103 1.00 89.25 83 ARG A O 1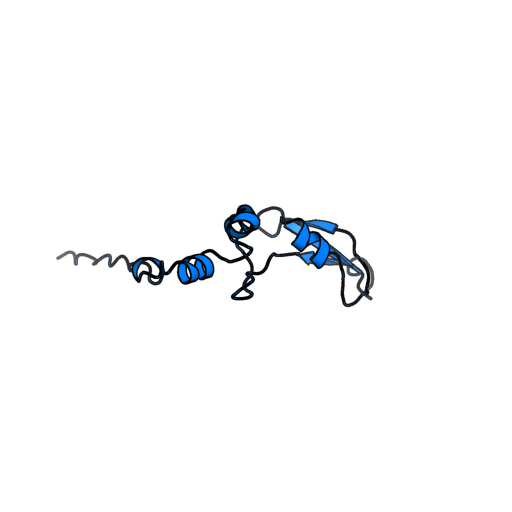
ATOM 660 N N . GLU A 1 84 ? -12.276 4.827 14.820 1.00 90.12 84 GLU A N 1
ATOM 661 C CA . GLU A 1 84 ? -12.703 6.226 14.904 1.00 90.12 84 GLU A CA 1
ATOM 662 C C . GLU A 1 84 ? -14.115 6.399 14.314 1.00 90.12 84 GLU A C 1
ATOM 664 O O . GLU A 1 84 ? -14.966 7.020 14.949 1.00 90.12 84 GLU A O 1
ATOM 669 N N . SER A 1 85 ? -14.408 5.764 13.171 1.00 89.75 85 SER A N 1
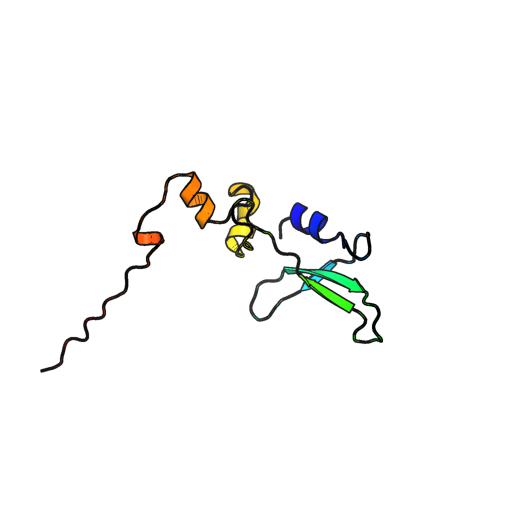ATOM 670 C CA . SER A 1 85 ? -15.714 5.862 12.495 1.00 89.75 85 SER A CA 1
ATOM 671 C C . SER A 1 85 ? -16.885 5.285 13.303 1.00 89.75 85 SER A C 1
ATOM 673 O O . SER A 1 85 ? -17.994 5.814 13.248 1.00 89.75 85 SER A O 1
ATOM 675 N N . ILE A 1 86 ? -16.645 4.234 14.096 1.00 89.19 86 ILE A N 1
ATOM 676 C CA . ILE A 1 86 ? -17.665 3.595 14.946 1.00 89.19 86 ILE A CA 1
ATOM 677 C C . ILE A 1 86 ? -17.682 4.150 16.379 1.00 89.19 86 ILE A C 1
ATOM 679 O O . ILE A 1 86 ? -18.374 3.607 17.241 1.00 89.19 86 ILE A O 1
ATOM 683 N N . GLY A 1 87 ? -16.907 5.204 16.660 1.00 84.75 87 GLY A N 1
ATOM 684 C CA . GLY A 1 87 ? -16.812 5.804 17.992 1.00 84.75 87 GLY A CA 1
ATOM 685 C C . GLY A 1 87 ? -16.128 4.912 19.033 1.00 84.75 87 GLY A C 1
ATOM 686 O O . GLY A 1 87 ? -16.291 5.129 20.231 1.00 84.75 87 GLY A O 1
ATOM 687 N N . GLN A 1 88 ? -15.353 3.913 18.600 1.00 78.69 88 GLN A N 1
ATOM 688 C CA . GLN A 1 88 ? -14.565 3.038 19.471 1.00 78.69 88 GLN A CA 1
ATOM 689 C C . GLN A 1 88 ? -13.164 3.627 19.714 1.00 78.69 88 GLN A C 1
ATOM 691 O O . GLN A 1 88 ? -12.146 2.960 19.525 1.00 78.69 88 GLN A O 1
ATOM 696 N N . THR A 1 89 ? -13.109 4.895 20.119 1.00 70.00 89 THR A N 1
ATOM 697 C CA . THR A 1 89 ? -11.877 5.568 20.546 1.00 70.00 89 THR A CA 1
ATOM 698 C C . THR A 1 89 ? -11.749 5.426 22.060 1.00 70.00 89 THR A C 1
ATOM 700 O O . THR A 1 89 ? -12.496 6.063 22.803 1.00 70.00 89 THR A O 1
ATOM 703 N N . ASP A 1 90 ? -10.843 4.569 22.530 1.00 63.66 90 ASP A N 1
ATOM 704 C CA . ASP A 1 90 ? -10.567 4.406 23.959 1.00 63.66 90 ASP A CA 1
ATOM 705 C C . ASP A 1 90 ? -9.061 4.509 24.211 1.00 63.66 90 ASP A C 1
ATOM 707 O O . ASP A 1 90 ? -8.242 3.913 23.503 1.00 63.66 90 ASP A O 1
ATOM 711 N N . ILE A 1 91 ? -8.723 5.257 25.263 1.00 63.69 91 ILE A N 1
ATOM 712 C CA . ILE A 1 91 ? -7.368 5.585 25.713 1.00 63.69 91 ILE A CA 1
ATOM 713 C C . ILE A 1 91 ? -6.508 4.318 25.847 1.00 63.69 91 ILE A C 1
ATOM 715 O O . ILE A 1 91 ? -5.310 4.356 25.579 1.00 63.69 91 ILE A O 1
ATOM 719 N N . TRP A 1 92 ? -7.114 3.186 26.223 1.00 64.44 92 TRP A N 1
ATOM 720 C CA . TRP A 1 92 ? -6.434 1.900 26.376 1.00 64.44 92 TRP A CA 1
ATOM 721 C C . TRP A 1 92 ? -5.843 1.355 25.066 1.00 64.44 92 TRP A C 1
ATOM 723 O O . TRP A 1 92 ? -4.828 0.657 25.091 1.00 64.44 92 TRP A O 1
ATOM 733 N N . TYR A 1 93 ? -6.465 1.658 23.923 1.00 61.28 93 TYR A N 1
ATOM 734 C CA . TYR A 1 93 ? -5.990 1.229 22.605 1.00 61.28 93 TYR A CA 1
ATOM 735 C C . TYR A 1 93 ? -5.026 2.229 21.966 1.00 61.28 93 TYR A C 1
ATOM 737 O O . TYR A 1 93 ? -4.142 1.806 21.220 1.00 61.28 93 TYR A O 1
ATOM 745 N N . ASP A 1 94 ? -5.188 3.519 22.261 1.00 64.88 94 ASP A N 1
ATOM 746 C CA . ASP A 1 94 ? -4.370 4.594 21.687 1.00 64.88 94 ASP A CA 1
ATOM 747 C C . ASP A 1 94 ? -3.048 4.792 22.443 1.00 64.88 94 ASP A C 1
ATOM 749 O O . ASP A 1 94 ? -2.029 5.157 21.854 1.00 64.88 94 ASP A O 1
ATOM 753 N N . ILE A 1 95 ? -3.042 4.507 23.747 1.00 68.25 95 ILE A N 1
ATOM 754 C CA . ILE A 1 95 ? -1.862 4.555 24.607 1.00 68.25 95 ILE A CA 1
ATOM 755 C C . ILE A 1 95 ? -1.719 3.172 25.246 1.00 68.25 95 ILE A C 1
ATOM 757 O O . ILE A 1 95 ? -2.414 2.880 26.224 1.00 68.25 95 ILE A O 1
ATOM 761 N N . PRO A 1 96 ? -0.830 2.295 24.740 1.00 57.78 96 PRO A N 1
ATOM 762 C CA . PRO A 1 96 ? -0.617 1.014 25.389 1.00 57.78 96 PRO A CA 1
ATOM 763 C C . PRO A 1 96 ? -0.173 1.281 26.835 1.00 57.78 96 PRO A C 1
ATOM 765 O O . PRO A 1 96 ? 0.755 2.072 27.041 1.00 57.78 96 PRO A O 1
ATOM 768 N N . PRO A 1 97 ? -0.811 0.662 27.847 1.00 61.44 97 PRO A N 1
ATOM 769 C CA . PRO A 1 97 ? -0.448 0.896 29.232 1.00 61.44 97 PRO A CA 1
ATOM 770 C C . PRO A 1 97 ? 1.032 0.568 29.406 1.00 61.44 97 PRO A C 1
ATOM 772 O O . PRO A 1 97 ? 1.467 -0.567 29.189 1.00 61.44 97 PRO A O 1
ATOM 775 N N . ILE A 1 98 ? 1.814 1.586 29.774 1.00 65.56 98 ILE A N 1
ATOM 776 C CA . ILE A 1 98 ? 3.213 1.419 30.145 1.00 65.56 98 ILE A CA 1
ATOM 777 C C . ILE A 1 98 ? 3.195 0.427 31.299 1.00 65.56 98 ILE A C 1
ATOM 779 O O . ILE A 1 98 ? 2.700 0.737 32.382 1.00 65.56 98 ILE A O 1
ATOM 783 N N . LYS A 1 99 ? 3.699 -0.788 31.065 1.00 58.06 99 LYS A N 1
ATOM 784 C CA . LYS A 1 99 ? 3.961 -1.735 32.145 1.00 58.06 99 LYS A CA 1
ATOM 785 C C . LYS A 1 99 ? 5.036 -1.091 33.009 1.00 58.06 99 LYS A C 1
ATOM 787 O O . LYS A 1 99 ? 6.224 -1.236 32.736 1.00 58.06 99 LYS A O 1
ATOM 792 N N . THR A 1 100 ? 4.628 -0.340 34.023 1.00 47.38 100 THR A N 1
ATOM 793 C CA . THR A 1 100 ? 5.506 0.101 35.095 1.00 47.38 100 THR A CA 1
ATOM 794 C C . THR A 1 100 ? 5.914 -1.154 35.853 1.00 47.38 100 THR A C 1
ATOM 796 O O . THR A 1 100 ? 5.334 -1.537 36.862 1.00 47.38 100 THR A O 1
ATOM 799 N N . THR A 1 101 ? 6.936 -1.849 35.355 1.00 48.00 101 THR A N 1
ATOM 800 C CA . THR A 1 101 ? 7.767 -2.688 36.208 1.00 48.00 101 THR A CA 1
ATOM 801 C C . THR A 1 101 ? 8.438 -1.738 37.185 1.00 48.00 101 THR A C 1
ATOM 803 O O . THR A 1 101 ? 9.536 -1.243 36.934 1.00 48.00 101 THR A O 1
ATOM 806 N N . THR A 1 102 ? 7.749 -1.434 38.286 1.00 46.16 102 THR A N 1
ATOM 807 C CA . THR A 1 102 ? 8.389 -0.995 39.516 1.00 46.16 102 THR A CA 1
ATOM 808 C C . THR A 1 102 ? 9.462 -2.032 39.797 1.00 46.16 102 THR A C 1
ATOM 810 O O . THR A 1 102 ? 9.157 -3.157 40.202 1.00 46.16 102 THR A O 1
ATOM 813 N N . LYS A 1 103 ? 10.716 -1.685 39.491 1.00 48.28 103 LYS A N 1
ATOM 814 C CA . LYS A 1 103 ? 11.875 -2.354 40.064 1.00 48.28 103 LYS A CA 1
ATOM 815 C C . LYS A 1 103 ? 11.642 -2.255 41.565 1.00 48.28 103 LYS A C 1
ATOM 817 O O . LYS A 1 103 ? 11.755 -1.169 42.119 1.00 48.28 103 LYS A O 1
ATOM 822 N N . LYS A 1 104 ? 11.182 -3.342 42.190 1.00 43.12 104 LYS A N 1
ATOM 823 C CA . LYS A 1 104 ? 11.216 -3.443 43.643 1.00 43.12 104 LYS A CA 1
ATOM 824 C C . LYS A 1 104 ? 12.684 -3.272 43.995 1.00 43.12 104 LYS A C 1
ATOM 826 O O . LYS A 1 104 ? 13.497 -4.116 43.623 1.00 43.12 104 LYS A O 1
ATOM 831 N N . GLU A 1 105 ? 13.004 -2.128 44.584 1.00 48.50 105 GLU A N 1
ATOM 832 C CA . GLU A 1 105 ? 14.262 -1.905 45.269 1.00 48.50 105 GLU A CA 1
ATOM 833 C C . GLU A 1 105 ? 14.450 -3.087 46.219 1.00 48.50 105 GLU A C 1
ATOM 835 O O . GLU A 1 105 ? 13.628 -3.347 47.101 1.00 48.50 105 GLU A O 1
ATOM 840 N N . VAL A 1 106 ? 15.473 -3.885 45.930 1.00 43.66 106 VAL A N 1
ATOM 841 C CA . VAL A 1 106 ? 15.964 -4.905 46.843 1.00 43.66 106 VAL A CA 1
ATOM 842 C C . VAL A 1 106 ? 16.710 -4.122 47.918 1.00 43.66 106 VAL A C 1
ATOM 844 O O . VAL A 1 106 ? 17.760 -3.551 47.625 1.00 43.66 106 VAL A O 1
ATOM 847 N N . ASN A 1 107 ? 16.092 -4.016 49.100 1.00 39.31 107 ASN A N 1
ATOM 848 C CA . ASN A 1 107 ? 16.791 -3.668 50.341 1.00 39.31 107 ASN A CA 1
ATOM 849 C C . ASN A 1 107 ? 17.879 -4.703 50.633 1.00 39.31 107 ASN A C 1
ATOM 851 O O . ASN A 1 107 ? 17.613 -5.902 50.379 1.00 39.31 107 ASN A O 1
#